Protein AF-A0A947NSN9-F1 (afdb_monomer)

Solvent-accessible surface area (backbone atoms only — not comparable to full-atom values): 5973 Å² total; per-residue (Å²): 132,63,69,67,60,53,54,52,49,51,54,51,54,73,72,41,58,58,60,81,74,55,75,76,38,70,49,69,33,30,36,56,53,74,46,84,41,77,44,73,62,83,97,42,78,40,78,26,39,34,36,39,30,33,44,94,91,39,78,23,38,36,79,45,72,55,64,72,50,51,65,54,54,72,78,59,57,68,70,39,39,31,39,40,34,32,40,55,66,83,96,54,57,44,71,48,79,44,80,52,90,129

Radius of gyration: 14.15 Å; Cα contacts (8 Å, |Δi|>4): 169; chains: 1; bounding box: 30×36×39 Å

Nearest PDB structures (foldseek):
  7pu7-assembly1_A  TM=4.212E-01  e=2.721E+00  Mycobacterium tuberculosis
  6tny-assembly1_A  TM=6.217E-01  e=7.528E+00  Homo sapiens
  7ban-assembly1_A  TM=3.630E-01  e=8.379E+00  Homo sapiens
  2bbj-assembly1_F  TM=2.557E-01  e=3.029E+00  Thermotoga maritima

pLDDT: mean 86.2, std 10.24, range [54.22, 96.56]

Secondary structure (DSSP, 8-state):
--HHHHHHHHHHHHH-SB----TT-EEEEEEEEEEEEEEEETTEEEEEEEEEEEETTEEEEEEE--HHHHHHHTTS-TT-EEEEEEE-SGGG-EEEEEEPP-

Structure (mmCIF, N/CA/C/O backbone):
data_AF-A0A947NSN9-F1
#
_entry.id   AF-A0A947NSN9-F1
#
loop_
_atom_site.grou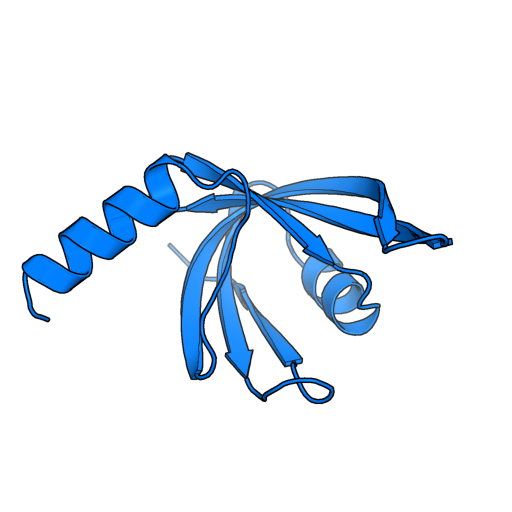p_PDB
_atom_site.id
_atom_site.type_symbol
_atom_site.label_atom_id
_atom_site.label_alt_id
_atom_site.label_comp_id
_atom_site.label_asym_id
_atom_site.label_entity_id
_atom_site.label_seq_id
_atom_site.pdbx_PDB_ins_code
_atom_site.Cartn_x
_atom_site.Cartn_y
_atom_site.Cartn_z
_atom_site.occupancy
_atom_site.B_iso_or_equiv
_atom_site.auth_seq_id
_atom_site.auth_comp_id
_atom_site.auth_asym_id
_atom_site.auth_atom_id
_atom_site.pdbx_PDB_model_num
ATOM 1 N N . MET A 1 1 ? -5.714 18.498 15.402 1.00 54.22 1 MET A N 1
ATOM 2 C CA . MET A 1 1 ? -5.583 18.563 13.929 1.00 54.22 1 MET A CA 1
ATOM 3 C C . MET A 1 1 ? -6.517 19.642 13.404 1.00 54.22 1 MET A C 1
ATOM 5 O O . MET A 1 1 ? -7.654 19.702 13.852 1.00 54.22 1 MET A O 1
ATOM 9 N N . GLU A 1 2 ? -6.042 20.531 12.532 1.00 70.56 2 GLU A N 1
ATOM 10 C CA . GLU A 1 2 ? -6.863 21.610 11.962 1.00 70.56 2 GLU A CA 1
ATOM 11 C C . GLU A 1 2 ? -7.933 21.040 11.020 1.00 70.56 2 GLU A C 1
ATOM 13 O O . GLU A 1 2 ? -7.596 20.335 10.068 1.00 70.56 2 GLU A O 1
ATOM 18 N N . LYS A 1 3 ? -9.212 21.380 11.251 1.00 73.75 3 LYS A N 1
ATOM 19 C CA . LYS A 1 3 ? -10.369 20.946 10.437 1.00 73.75 3 LYS A CA 1
ATOM 20 C C . LYS A 1 3 ? -10.140 21.101 8.928 1.00 73.75 3 LYS A C 1
ATOM 22 O O . LYS A 1 3 ? -10.544 20.244 8.152 1.00 73.75 3 LYS A O 1
ATOM 27 N N . SER A 1 4 ? -9.454 22.164 8.516 1.00 74.94 4 SER A N 1
ATOM 28 C CA . SER A 1 4 ? -9.162 22.449 7.109 1.00 74.94 4 SER A CA 1
ATOM 29 C C . SER A 1 4 ? -8.272 21.388 6.453 1.00 74.94 4 SER A C 1
ATOM 31 O O . SER A 1 4 ? -8.499 21.040 5.298 1.00 74.94 4 SER A O 1
ATOM 33 N N . LYS A 1 5 ? -7.295 20.823 7.179 1.00 72.31 5 LYS A N 1
ATOM 34 C CA . LYS A 1 5 ? -6.424 19.756 6.649 1.00 72.31 5 LYS A CA 1
ATOM 35 C C . LYS A 1 5 ? -7.201 18.467 6.403 1.00 72.31 5 LYS A C 1
ATOM 37 O O . LYS A 1 5 ? -6.955 17.785 5.416 1.00 72.31 5 LYS A O 1
ATOM 42 N N . GLN A 1 6 ? -8.160 18.170 7.275 1.00 70.94 6 GLN A N 1
ATOM 43 C CA . GLN A 1 6 ? -9.005 16.986 7.168 1.00 70.94 6 GLN A CA 1
ATOM 44 C C . GLN A 1 6 ? -9.913 17.075 5.934 1.00 70.94 6 GLN A C 1
ATOM 46 O O . GLN A 1 6 ? -9.887 16.180 5.101 1.00 70.94 6 GLN A O 1
ATOM 51 N N . VAL A 1 7 ? -10.573 18.222 5.727 1.00 74.94 7 VAL A N 1
ATOM 52 C CA . VAL A 1 7 ? -11.416 18.473 4.541 1.00 74.94 7 VAL A CA 1
ATOM 53 C C . VAL A 1 7 ? -10.623 18.380 3.232 1.00 74.94 7 VAL A C 1
ATOM 55 O O . VAL A 1 7 ? -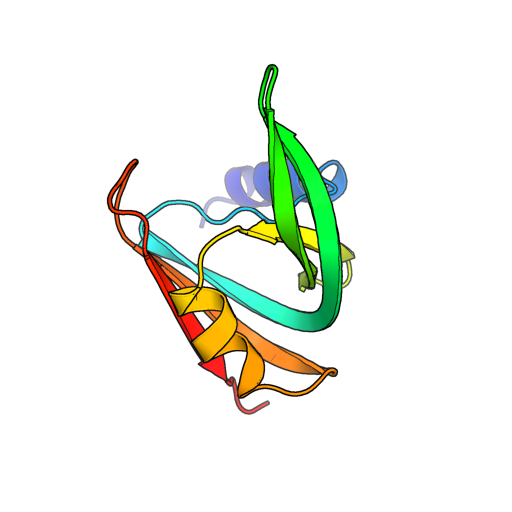11.108 17.813 2.254 1.00 74.94 7 VAL A O 1
ATOM 58 N N . LEU A 1 8 ? -9.400 18.920 3.193 1.00 76.06 8 LEU A N 1
ATOM 59 C CA . LEU A 1 8 ? -8.545 18.836 2.005 1.00 76.06 8 LEU A CA 1
ATOM 60 C C . LEU A 1 8 ? -8.095 17.395 1.725 1.00 76.06 8 LEU A C 1
ATOM 62 O O . LEU A 1 8 ? -8.138 16.966 0.572 1.00 76.06 8 LEU A O 1
ATOM 66 N N . ASN A 1 9 ? -7.717 16.639 2.760 1.00 69.75 9 ASN A N 1
ATOM 67 C CA . ASN A 1 9 ? -7.378 15.222 2.621 1.00 69.75 9 ASN A CA 1
ATOM 68 C C . ASN A 1 9 ? -8.577 14.403 2.137 1.00 69.75 9 ASN A C 1
ATOM 70 O O . ASN A 1 9 ? -8.440 13.636 1.186 1.00 69.75 9 ASN A O 1
ATOM 74 N N . ASP A 1 10 ? -9.757 14.617 2.715 1.00 69.69 10 ASP A N 1
ATOM 75 C CA . ASP A 1 10 ? -10.982 13.924 2.315 1.00 69.69 10 ASP A CA 1
ATOM 76 C C . ASP A 1 10 ? -11.346 14.246 0.857 1.00 69.69 10 ASP A C 1
ATOM 78 O O . ASP A 1 10 ? -11.706 13.352 0.091 1.00 69.69 10 ASP A O 1
ATOM 82 N N . PHE A 1 11 ? -11.167 15.497 0.416 1.00 72.38 11 PHE A N 1
ATOM 83 C CA . PHE A 1 11 ? -11.377 15.881 -0.981 1.00 72.38 11 PHE A CA 1
ATOM 84 C C . PHE A 1 11 ? -10.404 15.169 -1.934 1.00 72.38 11 PHE A C 1
ATOM 86 O O . PHE A 1 11 ? -10.834 14.641 -2.963 1.00 72.38 11 PHE A O 1
ATOM 93 N N . ILE A 1 12 ? -9.114 15.100 -1.590 1.00 68.31 12 ILE A N 1
ATOM 94 C CA . ILE A 1 12 ? -8.096 14.389 -2.381 1.00 68.31 12 ILE A CA 1
ATOM 95 C C . ILE A 1 12 ? -8.422 12.892 -2.456 1.00 68.31 12 ILE A C 1
ATOM 97 O O . ILE A 1 12 ? -8.443 12.322 -3.548 1.00 68.31 12 ILE A O 1
ATOM 101 N N . ILE A 1 13 ? -8.738 12.266 -1.320 1.00 66.44 13 ILE A N 1
ATOM 102 C CA . ILE A 1 13 ? -9.071 10.838 -1.235 1.00 66.44 13 ILE A CA 1
ATOM 103 C C . ILE A 1 13 ? -10.358 10.538 -2.008 1.00 66.44 13 ILE A C 1
ATOM 105 O O . ILE A 1 13 ? -10.410 9.559 -2.751 1.00 66.44 13 ILE A O 1
ATOM 109 N N . SER A 1 14 ? -11.380 11.397 -1.923 1.00 66.88 14 SER A N 1
ATOM 110 C CA . SER A 1 14 ? -12.657 11.209 -2.628 1.00 66.88 14 SER A CA 1
ATOM 111 C C . SER A 1 14 ? -12.500 11.171 -4.151 1.00 66.88 14 SER A C 1
ATOM 113 O O . SER A 1 14 ? -13.228 10.432 -4.816 1.00 66.88 14 SER A O 1
ATOM 115 N N . LYS A 1 15 ? -11.502 11.871 -4.705 1.00 65.62 15 LYS A N 1
ATOM 116 C CA . LYS A 1 15 ? -11.220 11.900 -6.148 1.00 65.62 15 LYS A CA 1
ATOM 117 C C . LYS A 1 15 ? -10.109 10.956 -6.591 1.00 65.62 15 LYS A C 1
ATOM 119 O O . LYS A 1 15 ? -10.037 10.634 -7.774 1.00 65.62 15 LYS A O 1
ATOM 124 N N . SER A 1 16 ? -9.254 10.508 -5.676 1.00 73.56 16 SER A N 1
ATOM 125 C CA . SER A 1 16 ? -8.188 9.567 -6.002 1.00 73.56 16 SER A CA 1
ATOM 126 C C . SER A 1 16 ? -8.745 8.152 -6.126 1.00 73.56 16 SER A C 1
ATOM 128 O O . SER A 1 16 ? -9.511 7.699 -5.277 1.00 73.56 16 SER A O 1
ATOM 130 N N . GLN A 1 17 ? -8.350 7.447 -7.181 1.00 80.81 17 GLN A N 1
ATOM 131 C CA . GLN A 1 17 ? -8.479 5.991 -7.262 1.00 80.81 17 GLN A CA 1
ATOM 132 C C . GLN A 1 17 ? -7.284 5.299 -6.589 1.00 80.81 17 GLN A C 1
ATOM 134 O O . GLN A 1 17 ? -7.335 4.107 -6.318 1.00 80.81 17 GLN A O 1
ATOM 139 N N . PHE A 1 18 ? -6.206 6.039 -6.312 1.00 86.38 18 PHE A N 1
ATOM 140 C CA . PHE A 1 18 ? -4.951 5.479 -5.833 1.00 86.38 18 PHE A CA 1
ATOM 141 C C . PHE A 1 18 ? -4.711 5.772 -4.357 1.00 86.38 18 PHE A C 1
ATOM 143 O O . PHE A 1 18 ? -4.855 6.910 -3.897 1.00 86.38 18 PHE A O 1
ATOM 150 N N . PHE A 1 19 ? -4.276 4.741 -3.645 1.00 87.75 19 PHE A N 1
ATOM 151 C CA . PHE A 1 19 ? -3.805 4.821 -2.276 1.00 87.75 19 PHE A CA 1
ATOM 152 C C . PHE A 1 19 ? -2.429 5.493 -2.220 1.00 87.75 19 PHE A C 1
ATOM 154 O O . PHE A 1 19 ? -1.497 5.123 -2.948 1.00 87.75 19 PHE A O 1
ATOM 161 N N . ASN A 1 20 ? -2.289 6.482 -1.340 1.00 85.62 20 ASN A N 1
ATOM 162 C CA . ASN A 1 20 ? -1.039 7.194 -1.127 1.00 85.62 20 ASN A CA 1
ATOM 163 C C . ASN A 1 20 ? -0.862 7.515 0.358 1.00 85.62 20 ASN A C 1
ATOM 165 O O . ASN A 1 20 ? -1.800 7.966 1.004 1.00 85.62 20 ASN A O 1
ATOM 169 N N . ILE A 1 21 ? 0.357 7.326 0.858 1.00 87.19 21 ILE A N 1
ATOM 170 C CA . ILE A 1 21 ? 0.760 7.653 2.229 1.00 87.19 21 ILE A CA 1
ATOM 171 C C . ILE A 1 21 ? 1.966 8.586 2.127 1.00 87.19 21 ILE A C 1
ATOM 173 O O . ILE A 1 21 ? 2.883 8.321 1.336 1.00 87.19 21 ILE A O 1
ATOM 177 N N . ALA A 1 22 ? 1.970 9.686 2.881 1.00 85.38 22 ALA A N 1
ATOM 178 C CA . ALA A 1 22 ? 3.121 10.585 2.951 1.00 85.38 22 ALA A CA 1
ATOM 179 C C . ALA A 1 22 ? 4.290 9.931 3.713 1.00 85.38 22 ALA A C 1
ATOM 181 O O . ALA A 1 22 ? 4.128 8.896 4.354 1.00 85.38 22 ALA A O 1
ATOM 182 N N . ASP A 1 23 ? 5.499 10.477 3.585 1.00 87.06 23 ASP A N 1
ATOM 183 C CA . ASP A 1 23 ? 6.632 9.943 4.348 1.00 87.06 23 ASP A CA 1
ATOM 184 C C . ASP A 1 23 ? 6.438 10.185 5.850 1.0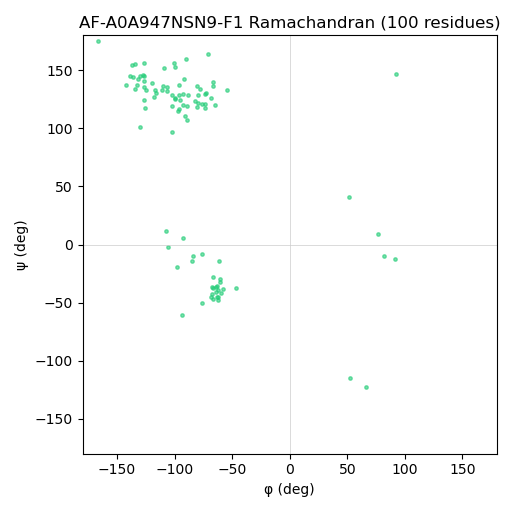0 87.06 23 ASP A C 1
ATOM 186 O O . ASP A 1 23 ? 6.014 11.267 6.250 1.00 87.06 23 ASP A O 1
ATOM 190 N N . GLY A 1 24 ? 6.734 9.173 6.667 1.00 87.12 24 GLY A N 1
ATOM 191 C CA . GLY A 1 24 ? 6.559 9.213 8.120 1.00 87.12 24 GLY A CA 1
ATOM 192 C C . GLY A 1 24 ? 5.138 8.929 8.611 1.00 87.12 24 GLY A C 1
ATOM 193 O O . GLY A 1 24 ? 4.963 8.716 9.809 1.00 87.12 24 GLY A O 1
ATOM 194 N N . GLU A 1 25 ? 4.155 8.867 7.712 1.00 90.19 25 GLU A N 1
ATOM 195 C CA . GLU A 1 25 ? 2.756 8.601 8.052 1.00 90.19 25 GLU A CA 1
ATOM 196 C C . GLU A 1 25 ? 2.429 7.099 8.025 1.00 90.19 25 GLU A C 1
ATOM 198 O O . GLU A 1 25 ? 3.108 6.272 7.393 1.00 90.19 25 GLU A O 1
ATOM 203 N N . GLU A 1 26 ? 1.344 6.764 8.712 1.00 92.94 26 GLU A N 1
ATOM 204 C CA . GLU A 1 26 ? 0.722 5.447 8.726 1.00 92.94 26 GLU A CA 1
ATOM 205 C C . GLU A 1 26 ? -0.775 5.573 8.462 1.00 92.94 26 GLU A C 1
ATOM 207 O O . GLU A 1 26 ? -1.402 6.552 8.859 1.00 92.94 26 GLU A O 1
ATOM 212 N N . GLU A 1 27 ? -1.337 4.600 7.756 1.00 92.94 27 GLU A N 1
ATOM 213 C CA . GLU A 1 27 ? -2.767 4.568 7.461 1.00 92.94 27 GLU A CA 1
ATOM 214 C C . GLU A 1 27 ? -3.300 3.160 7.719 1.00 92.94 27 GLU A C 1
ATOM 216 O O . GLU A 1 27 ? -2.697 2.161 7.305 1.00 92.94 27 GLU A O 1
ATOM 221 N N . GLU A 1 28 ? -4.435 3.102 8.409 1.00 93.81 28 GLU A N 1
ATOM 222 C CA . GLU A 1 28 ? -5.205 1.880 8.596 1.00 93.81 28 GLU A CA 1
ATOM 223 C C . GLU A 1 28 ? -6.038 1.602 7.350 1.00 93.81 28 GLU A C 1
ATOM 225 O O . GLU A 1 28 ? -6.775 2.456 6.848 1.00 93.81 28 GLU A O 1
ATOM 230 N N . VAL A 1 29 ? -5.923 0.381 6.847 1.00 94.88 29 VAL A N 1
ATOM 231 C CA . VAL A 1 29 ? -6.608 -0.067 5.642 1.00 94.88 29 VAL A CA 1
ATOM 232 C C . VAL A 1 29 ? -7.161 -1.463 5.858 1.00 94.88 29 VAL A C 1
ATOM 234 O O . VAL A 1 29 ? -6.604 -2.250 6.617 1.00 94.88 29 VAL A O 1
ATOM 237 N N . LYS A 1 30 ? -8.213 -1.821 5.135 1.00 96.06 30 LYS A N 1
ATOM 238 C CA . LYS A 1 30 ? -8.639 -3.213 5.012 1.00 96.06 30 LYS A CA 1
ATOM 239 C C . LYS A 1 30 ? -8.131 -3.776 3.695 1.00 96.06 30 LYS A C 1
ATOM 241 O O . LYS A 1 30 ? -8.363 -3.191 2.637 1.00 96.06 30 LYS A O 1
ATOM 246 N N . PHE A 1 31 ? -7.426 -4.897 3.746 1.00 96.50 31 PHE A N 1
ATOM 247 C CA . PHE A 1 31 ? -6.957 -5.575 2.546 1.00 96.50 31 PHE A CA 1
ATOM 248 C C . PHE A 1 31 ? -8.117 -6.310 1.882 1.00 96.50 31 PHE A C 1
ATOM 250 O O . PHE A 1 31 ? -8.741 -7.154 2.513 1.00 96.50 31 PHE A O 1
ATOM 257 N N . LEU A 1 32 ? -8.433 -5.985 0.628 1.00 96.50 32 LEU A N 1
ATOM 258 C CA . LEU A 1 32 ? -9.531 -6.629 -0.094 1.00 96.50 32 LEU A CA 1
ATOM 259 C C . LEU A 1 32 ? -9.024 -7.806 -0.916 1.00 96.50 32 LEU A C 1
ATOM 261 O O . LEU A 1 32 ? -9.451 -8.921 -0.676 1.00 96.50 32 LEU A O 1
ATOM 265 N N . TYR A 1 33 ? -8.119 -7.556 -1.860 1.00 96.56 33 TYR A N 1
ATOM 266 C CA . TYR A 1 33 ? -7.479 -8.576 -2.694 1.00 96.56 33 TYR A CA 1
ATOM 267 C C . TYR A 1 33 ? -6.268 -7.977 -3.425 1.00 96.56 33 TYR A C 1
ATOM 269 O O . TYR A 1 33 ? -6.000 -6.773 -3.345 1.00 96.56 33 TYR A O 1
ATOM 277 N N . ALA A 1 34 ? -5.516 -8.805 -4.153 1.00 95.81 34 ALA A N 1
ATOM 278 C CA . ALA A 1 34 ? -4.421 -8.347 -5.004 1.00 95.81 34 ALA A CA 1
ATOM 279 C C . ALA A 1 34 ? -4.422 -9.046 -6.367 1.00 95.81 34 ALA A C 1
ATOM 281 O O . ALA A 1 34 ? -4.693 -10.240 -6.465 1.00 95.81 34 ALA A O 1
ATOM 282 N N . GLU A 1 35 ? -4.048 -8.315 -7.414 1.00 95.00 35 GLU A N 1
ATOM 283 C CA . GLU A 1 35 ? -3.939 -8.839 -8.776 1.00 95.00 35 GLU A CA 1
ATOM 284 C C . GLU A 1 35 ? -2.633 -8.402 -9.455 1.00 95.00 35 GLU A C 1
ATOM 286 O O . GLU A 1 35 ? -2.020 -7.388 -9.106 1.00 95.00 35 GLU A O 1
ATOM 291 N N . SER A 1 36 ? -2.177 -9.184 -10.436 1.00 92.94 36 SER A N 1
ATOM 292 C CA . SER A 1 36 ? -1.042 -8.795 -11.275 1.00 92.94 36 SER A CA 1
ATOM 293 C C . SER A 1 36 ? -1.529 -7.872 -12.383 1.00 92.94 36 SER A C 1
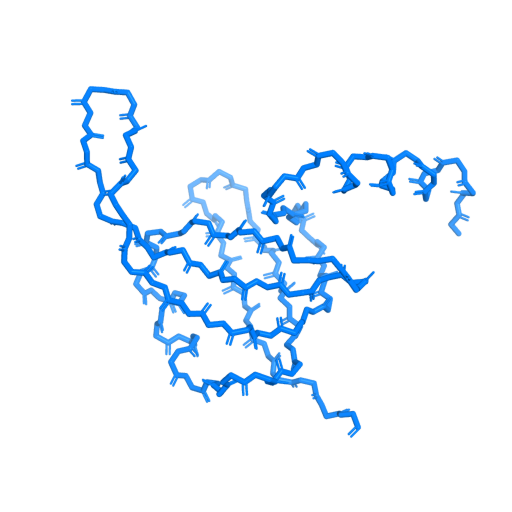ATOM 295 O O . SER A 1 36 ? -2.361 -8.268 -13.194 1.00 92.94 36 SER A O 1
ATOM 297 N N . VAL A 1 37 ? -0.947 -6.679 -12.479 1.00 91.56 37 VAL A N 1
ATOM 298 C CA . VAL A 1 37 ? -1.248 -5.715 -13.541 1.00 91.56 37 VAL A CA 1
ATOM 299 C C . VAL A 1 37 ? 0.028 -5.274 -14.238 1.00 91.56 37 VAL A C 1
ATOM 301 O O . VAL A 1 37 ? 1.087 -5.115 -13.624 1.00 91.56 37 VAL A O 1
ATOM 304 N N . THR A 1 38 ? -0.069 -5.034 -15.537 1.00 87.12 38 THR A N 1
ATOM 305 C CA . THR A 1 38 ? 1.014 -4.421 -16.300 1.00 87.12 38 THR A CA 1
ATOM 306 C C . THR A 1 38 ? 0.811 -2.910 -16.294 1.00 87.12 38 THR A C 1
ATOM 308 O O . THR A 1 38 ? -0.126 -2.406 -16.909 1.00 87.12 38 THR A O 1
ATOM 311 N N . THR A 1 39 ? 1.676 -2.172 -15.596 1.00 75.56 39 THR A N 1
ATOM 312 C CA . THR A 1 39 ? 1.670 -0.704 -15.631 1.00 75.56 39 THR A CA 1
ATOM 313 C C . THR A 1 39 ? 2.688 -0.188 -16.639 1.00 75.56 39 THR A C 1
ATOM 315 O O . THR A 1 39 ? 3.822 -0.663 -16.719 1.00 75.56 39 THR A O 1
ATOM 318 N N . ASN A 1 40 ? 2.288 0.817 -17.416 1.00 74.75 40 ASN A N 1
ATOM 319 C CA . ASN A 1 40 ? 3.178 1.501 -18.346 1.00 74.75 40 ASN A CA 1
ATOM 320 C C . A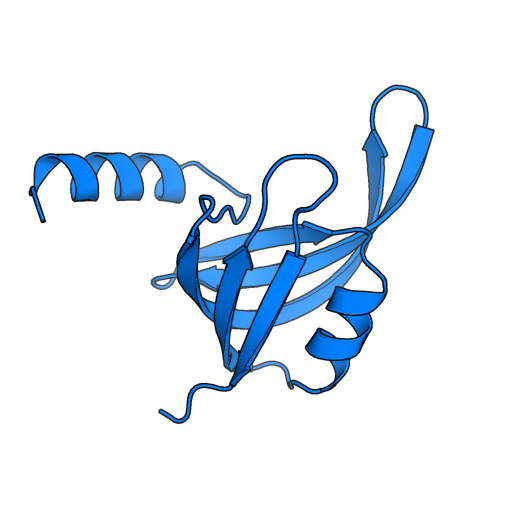SN A 1 40 ? 3.854 2.668 -17.620 1.00 74.75 40 ASN A C 1
ATOM 322 O O . ASN A 1 40 ? 3.219 3.682 -17.337 1.00 74.75 40 ASN A O 1
ATOM 326 N N . PHE A 1 41 ? 5.145 2.527 -17.322 1.00 66.06 41 PHE A N 1
ATOM 327 C CA . PHE A 1 41 ? 5.979 3.619 -16.824 1.00 66.06 41 PHE A CA 1
ATOM 328 C C . PHE A 1 41 ? 6.840 4.142 -17.978 1.00 66.06 41 PHE A C 1
ATOM 330 O O . PHE A 1 41 ? 7.886 3.581 -18.316 1.00 66.06 41 PHE A O 1
ATOM 337 N N . GLY A 1 42 ? 6.374 5.218 -18.617 1.00 71.38 42 GLY A N 1
ATOM 338 C CA . GLY A 1 42 ? 7.000 5.764 -19.822 1.00 71.38 42 GLY A CA 1
ATOM 339 C C . GLY A 1 42 ? 6.888 4.791 -20.998 1.00 71.38 42 GLY A C 1
ATOM 340 O O . GLY A 1 42 ? 5.790 4.387 -21.364 1.00 71.38 42 GLY A O 1
ATOM 341 N N . SER A 1 43 ? 8.024 4.401 -21.581 1.00 72.56 43 SER A N 1
ATOM 342 C CA . SER A 1 43 ? 8.112 3.456 -22.706 1.00 72.56 43 SER A CA 1
ATOM 343 C C . SER A 1 43 ? 8.305 1.992 -22.287 1.00 72.56 43 SER A C 1
ATOM 345 O O . SER A 1 43 ? 8.517 1.136 -23.144 1.00 72.56 43 SER A O 1
ATOM 347 N N . LYS A 1 44 ? 8.262 1.682 -20.982 1.00 71.88 44 LYS A N 1
ATOM 348 C CA . LYS A 1 44 ? 8.438 0.319 -20.463 1.00 71.88 44 LYS A CA 1
ATOM 349 C C . LYS A 1 44 ? 7.189 -0.158 -19.730 1.00 71.88 44 LYS A C 1
ATOM 351 O O . LYS A 1 44 ? 6.727 0.478 -18.784 1.00 71.88 44 LYS A O 1
ATOM 356 N N . SER A 1 45 ? 6.695 -1.319 -20.143 1.00 79.38 45 SER A N 1
ATOM 357 C CA . SER A 1 45 ? 5.679 -2.077 -19.422 1.00 79.38 45 SER A CA 1
ATOM 358 C C . SER A 1 45 ? 6.345 -2.849 -18.285 1.00 79.38 45 SER A C 1
ATOM 360 O O . SER A 1 45 ? 7.276 -3.624 -18.511 1.00 79.38 45 SER A O 1
ATOM 362 N N . ILE A 1 46 ? 5.902 -2.607 -17.055 1.00 84.38 46 ILE A N 1
ATOM 363 C CA . ILE A 1 46 ? 6.430 -3.251 -15.853 1.00 84.38 46 ILE A CA 1
ATOM 364 C C . ILE A 1 46 ? 5.309 -4.073 -15.226 1.00 84.38 46 ILE A C 1
ATOM 366 O O . ILE A 1 46 ? 4.192 -3.590 -15.050 1.00 84.38 46 ILE A O 1
ATOM 370 N N . ASN A 1 47 ? 5.615 -5.319 -14.866 1.00 86.12 47 ASN A N 1
ATOM 371 C CA . ASN A 1 47 ? 4.703 -6.127 -14.068 1.00 86.12 47 ASN A CA 1
ATOM 372 C C . ASN A 1 47 ? 4.715 -5.618 -12.626 1.00 86.12 47 ASN A C 1
ATOM 374 O O . ASN A 1 47 ? 5.755 -5.586 -11.963 1.00 86.12 47 ASN A O 1
ATOM 378 N N . SER A 1 48 ? 3.545 -5.211 -12.159 1.00 90.88 48 SER A N 1
ATOM 379 C CA . SER A 1 48 ? 3.292 -4.698 -10.819 1.00 90.88 48 SER A CA 1
ATOM 380 C C . SER A 1 48 ? 2.161 -5.483 -10.174 1.00 90.88 48 SER A C 1
ATOM 382 O O . SER A 1 48 ? 1.324 -6.058 -10.864 1.00 90.88 48 SER A O 1
ATOM 384 N N . ILE A 1 49 ? 2.126 -5.490 -8.849 1.00 93.19 49 ILE A N 1
ATOM 385 C CA . ILE A 1 49 ? 0.980 -5.995 -8.103 1.00 93.19 49 ILE A CA 1
ATOM 386 C C . ILE A 1 49 ? 0.116 -4.790 -7.755 1.00 93.19 49 ILE A C 1
ATOM 388 O O . ILE A 1 49 ? 0.628 -3.805 -7.213 1.00 93.19 49 ILE A O 1
ATOM 392 N N . ARG A 1 50 ? -1.171 -4.870 -8.075 1.00 95.00 50 ARG A N 1
ATOM 393 C CA . ARG A 1 50 ? -2.187 -3.929 -7.621 1.00 95.00 50 ARG A CA 1
ATOM 394 C C . ARG A 1 50 ? -2.866 -4.516 -6.398 1.00 95.00 50 ARG A C 1
ATOM 396 O O . ARG A 1 50 ? -3.497 -5.563 -6.488 1.00 95.00 50 ARG A O 1
ATOM 403 N N . TYR A 1 51 ? -2.725 -3.842 -5.264 1.00 95.69 51 TYR A N 1
ATOM 404 C CA . TYR A 1 51 ? -3.471 -4.169 -4.053 1.00 95.69 51 TYR A CA 1
ATOM 405 C C . TYR A 1 51 ? -4.745 -3.331 -4.019 1.00 95.69 51 TYR A C 1
ATOM 407 O O . TYR A 1 51 ? -4.682 -2.112 -4.180 1.00 95.69 51 TYR A O 1
ATOM 415 N N . HIS A 1 52 ? -5.883 -3.974 -3.807 1.00 96.50 52 HIS A N 1
ATOM 416 C CA . HIS A 1 52 ? -7.152 -3.312 -3.552 1.00 96.50 52 HIS A CA 1
ATOM 417 C C . HIS A 1 52 ? -7.323 -3.182 -2.042 1.00 96.50 52 HIS A C 1
ATOM 419 O O . HIS A 1 52 ? -7.279 -4.175 -1.311 1.00 96.50 52 HIS A O 1
ATOM 425 N N . LEU A 1 53 ? -7.437 -1.943 -1.575 1.00 95.94 53 LEU A N 1
ATOM 426 C CA . LEU A 1 53 ? -7.472 -1.584 -0.163 1.00 95.94 53 LEU A CA 1
ATOM 427 C C . LEU A 1 53 ? -8.710 -0.734 0.103 1.00 95.94 53 LEU A C 1
ATOM 429 O O . LEU A 1 53 ? -8.981 0.200 -0.643 1.00 95.94 53 LEU A O 1
ATOM 433 N N . GLU A 1 54 ? -9.434 -1.004 1.180 1.00 93.94 54 GLU A N 1
ATOM 434 C CA . GLU A 1 54 ? -10.497 -0.119 1.649 1.00 93.94 54 GLU A CA 1
ATOM 435 C C . GLU A 1 54 ? -9.947 0.818 2.726 1.00 93.94 54 GLU A C 1
ATOM 437 O O . GLU A 1 54 ? -9.392 0.381 3.734 1.00 93.94 54 GLU A O 1
ATOM 442 N N . VAL A 1 55 ? -10.110 2.121 2.506 1.00 91.12 55 VAL A N 1
ATOM 443 C CA . VAL A 1 55 ? -9.694 3.186 3.420 1.00 91.12 55 VAL A CA 1
ATOM 444 C C . VAL A 1 55 ? -10.908 4.054 3.700 1.00 91.12 55 VAL A C 1
ATOM 446 O O . VAL A 1 55 ? -11.472 4.651 2.782 1.00 91.12 55 VAL A O 1
ATOM 449 N N . LYS A 1 56 ? -11.339 4.110 4.965 1.00 86.69 56 LYS A N 1
ATOM 450 C CA . LYS A 1 56 ? -12.515 4.892 5.400 1.00 86.69 56 LYS A CA 1
ATOM 451 C C . LYS A 1 56 ? -13.774 4.592 4.563 1.00 86.69 56 LYS A C 1
ATOM 453 O O . LYS A 1 56 ? -14.510 5.500 4.187 1.00 86.69 56 LYS A O 1
ATOM 458 N N . GLY A 1 57 ? -13.998 3.313 4.245 1.00 85.31 57 GLY A N 1
ATOM 459 C CA . GLY A 1 57 ? -15.153 2.846 3.467 1.00 85.31 57 GLY A CA 1
ATOM 460 C C . GLY A 1 57 ? -15.065 3.096 1.959 1.00 85.31 57 GLY A C 1
ATOM 461 O O . GLY A 1 57 ? -16.054 2.907 1.254 1.00 85.31 57 GLY A O 1
ATOM 462 N N . LYS A 1 58 ? -13.906 3.527 1.446 1.00 88.38 58 LYS A N 1
ATOM 463 C CA . LYS A 1 58 ? -13.663 3.691 0.013 1.00 88.38 58 LYS A CA 1
ATOM 464 C C . LYS A 1 58 ? -12.566 2.749 -0.464 1.00 88.38 58 LYS A C 1
ATOM 466 O O . LYS A 1 58 ? -11.472 2.733 0.091 1.00 88.38 58 LYS A O 1
ATOM 471 N N . GLU A 1 59 ? -12.840 2.033 -1.545 1.00 93.44 59 GLU A N 1
ATOM 472 C CA . GLU A 1 59 ? -11.843 1.218 -2.230 1.00 93.44 59 GLU A CA 1
ATOM 473 C C . GLU A 1 59 ? -10.848 2.088 -3.015 1.00 93.44 59 GLU A C 1
ATOM 475 O O . GLU A 1 59 ? -11.225 2.973 -3.791 1.00 93.44 59 GLU A O 1
ATOM 480 N N . LEU A 1 60 ? -9.562 1.824 -2.801 1.00 93.94 60 LEU A N 1
ATOM 481 C CA . LEU A 1 60 ? -8.423 2.463 -3.441 1.00 93.94 60 LEU A CA 1
ATOM 482 C C . LEU A 1 60 ? -7.446 1.393 -3.941 1.00 93.94 60 LEU A C 1
ATOM 484 O O 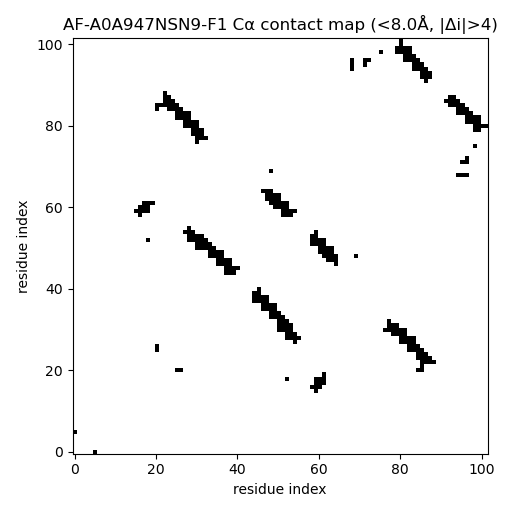. LEU A 1 60 ? -7.190 0.388 -3.280 1.00 93.94 60 LEU A O 1
ATOM 488 N N . CYS A 1 61 ? -6.842 1.641 -5.098 1.00 93.19 61 CYS A N 1
ATOM 489 C CA . CYS A 1 61 ? -5.826 0.77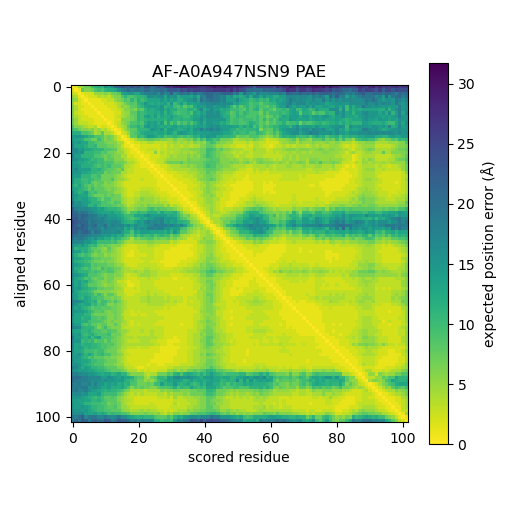9 -5.686 1.00 93.19 61 CYS A CA 1
ATOM 490 C C . CYS A 1 61 ? -4.422 1.217 -5.262 1.00 93.19 61 CYS A C 1
ATOM 492 O O . CYS A 1 61 ? -4.100 2.406 -5.220 1.00 93.19 61 CYS A O 1
ATOM 494 N N . TRP A 1 62 ? -3.538 0.257 -5.026 1.00 93.88 62 TRP A N 1
ATOM 495 C CA . TRP A 1 62 ? -2.152 0.509 -4.668 1.00 93.88 62 TRP A CA 1
ATOM 496 C C . TRP A 1 62 ? -1.197 -0.307 -5.530 1.00 93.88 62 TRP A C 1
ATOM 498 O O . TRP A 1 62 ? -0.980 -1.491 -5.294 1.00 93.88 62 TRP A O 1
ATOM 508 N N . ASP A 1 63 ? -0.594 0.334 -6.528 1.00 91.62 63 ASP A N 1
ATOM 509 C CA . ASP A 1 63 ? 0.282 -0.356 -7.478 1.00 91.62 63 ASP A CA 1
ATOM 510 C C . ASP A 1 63 ? 1.726 -0.350 -6.967 1.00 91.62 63 ASP A C 1
ATOM 512 O O . ASP A 1 63 ? 2.328 0.713 -6.765 1.00 91.62 63 ASP A O 1
ATOM 516 N N . ARG A 1 64 ? 2.315 -1.528 -6.735 1.00 91.19 64 ARG A N 1
ATOM 517 C CA . ARG A 1 64 ? 3.698 -1.660 -6.252 1.00 91.19 64 ARG A CA 1
ATOM 518 C C . ARG A 1 64 ? 4.444 -2.793 -6.950 1.00 91.19 64 ARG A C 1
ATOM 520 O O . ARG A 1 64 ? 3.908 -3.855 -7.242 1.00 91.19 64 ARG A O 1
ATOM 527 N N . THR A 1 65 ? 5.736 -2.569 -7.170 1.00 90.12 65 THR A N 1
ATOM 528 C CA . THR A 1 65 ? 6.666 -3.525 -7.801 1.00 90.12 65 THR A CA 1
ATOM 529 C C . THR A 1 65 ? 7.622 -4.179 -6.795 1.00 90.12 65 THR A C 1
ATOM 531 O O . THR A 1 65 ? 8.448 -5.016 -7.157 1.00 90.12 65 THR A O 1
ATOM 534 N N . SER A 1 66 ? 7.540 -3.797 -5.516 1.00 90.12 66 SER A N 1
ATOM 535 C CA . SER A 1 66 ? 8.459 -4.262 -4.476 1.00 90.12 66 SER A CA 1
ATOM 536 C C . SER A 1 66 ? 8.185 -5.714 -4.081 1.00 90.12 66 SER A C 1
ATOM 538 O O . SER A 1 66 ? 7.142 -6.030 -3.507 1.00 90.12 66 SER A O 1
ATOM 540 N N . ARG A 1 67 ? 9.174 -6.588 -4.304 1.00 91.38 67 ARG A N 1
ATOM 541 C CA . ARG A 1 67 ? 9.138 -7.988 -3.846 1.00 91.38 67 ARG A CA 1
ATOM 542 C C . ARG A 1 67 ? 9.105 -8.106 -2.323 1.00 91.38 67 ARG A C 1
ATOM 544 O O . ARG A 1 67 ? 8.442 -8.992 -1.802 1.00 91.38 67 ARG A O 1
ATOM 551 N N . ALA A 1 68 ? 9.800 -7.213 -1.616 1.00 91.25 68 ALA A N 1
ATOM 552 C CA . ALA A 1 68 ? 9.827 -7.212 -0.154 1.00 91.25 68 ALA A CA 1
ATOM 553 C C . ALA A 1 68 ? 8.452 -6.874 0.437 1.00 91.25 68 ALA A C 1
ATOM 555 O O . ALA A 1 68 ? 8.048 -7.467 1.431 1.00 91.25 68 ALA A O 1
ATOM 556 N N . LEU A 1 69 ? 7.713 -5.958 -0.197 1.00 92.75 69 LEU A N 1
ATOM 557 C CA . LEU A 1 69 ? 6.332 -5.672 0.185 1.00 92.75 69 LEU A CA 1
ATOM 558 C C . LEU A 1 69 ? 5.419 -6.861 -0.130 1.00 92.75 69 LEU A C 1
ATOM 560 O O . LEU A 1 69 ? 4.654 -7.270 0.731 1.00 92.75 69 LEU A O 1
ATOM 564 N N . ALA A 1 70 ? 5.542 -7.466 -1.314 1.00 93.56 70 ALA A N 1
ATOM 565 C CA . ALA A 1 70 ? 4.758 -8.653 -1.667 1.00 93.56 70 ALA A CA 1
ATOM 566 C C . ALA A 1 70 ? 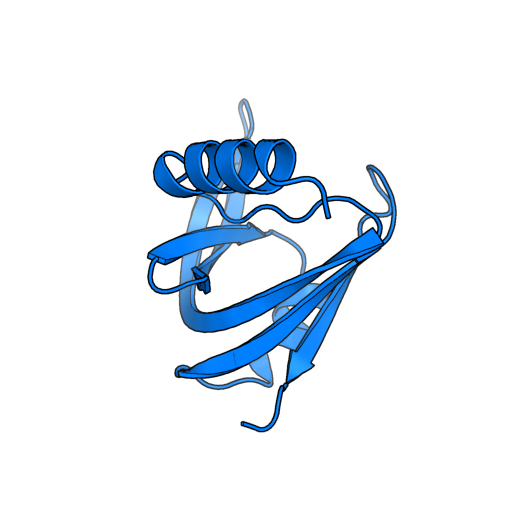4.9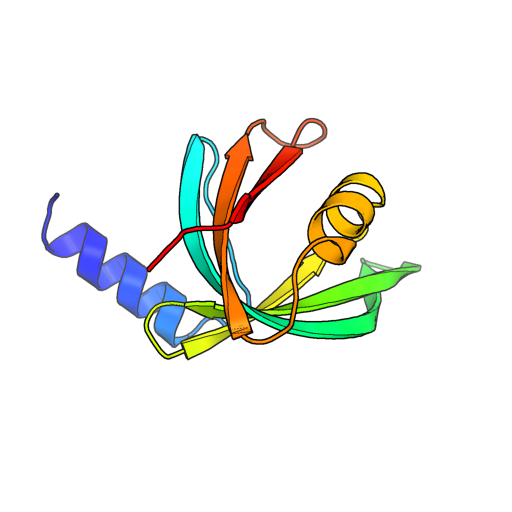81 -9.819 -0.684 1.00 93.56 70 ALA A C 1
ATOM 568 O O . ALA A 1 70 ? 4.040 -10.511 -0.303 1.00 93.56 70 ALA A O 1
ATOM 569 N N . ALA A 1 71 ? 6.221 -10.006 -0.224 1.00 94.56 71 ALA A N 1
ATOM 570 C CA . ALA A 1 71 ? 6.564 -11.010 0.778 1.00 94.56 71 ALA A CA 1
ATOM 571 C C . ALA A 1 71 ? 5.962 -10.730 2.166 1.00 94.56 71 ALA A C 1
ATOM 573 O O . ALA A 1 71 ? 5.730 -11.683 2.903 1.00 94.56 71 ALA A O 1
ATOM 574 N N . GLN A 1 72 ? 5.708 -9.463 2.513 1.00 94.81 72 GLN A N 1
ATOM 575 C CA . GLN A 1 72 ? 4.947 -9.095 3.713 1.00 94.81 72 GLN A CA 1
ATOM 576 C C . GLN A 1 72 ? 3.450 -9.328 3.486 1.00 94.81 72 GLN A C 1
ATOM 578 O O . GLN A 1 72 ? 2.816 -10.026 4.265 1.00 94.81 72 GLN A O 1
ATOM 583 N N . MET A 1 73 ? 2.905 -8.818 2.376 1.00 95.38 73 MET A N 1
ATOM 584 C CA . MET A 1 73 ? 1.472 -8.881 2.073 1.00 95.38 73 MET A CA 1
ATOM 585 C C . MET A 1 73 ? 0.933 -10.310 1.970 1.00 95.38 73 MET A C 1
ATOM 587 O O . MET A 1 73 ? -0.196 -10.557 2.373 1.00 95.38 73 MET A O 1
ATOM 591 N N . ARG A 1 74 ? 1.741 -11.274 1.501 1.00 95.19 74 ARG A N 1
ATOM 592 C CA . ARG A 1 74 ? 1.337 -12.693 1.418 1.00 95.19 74 ARG A CA 1
ATOM 593 C C . ARG A 1 74 ? 0.996 -13.334 2.773 1.00 95.19 74 ARG A C 1
ATOM 595 O O . ARG A 1 74 ? 0.528 -14.466 2.790 1.00 95.19 74 ARG A O 1
ATOM 602 N N . LEU A 1 75 ? 1.357 -12.689 3.884 1.00 95.25 75 LEU A N 1
ATOM 603 C CA . LEU A 1 75 ? 1.106 -13.185 5.239 1.00 95.25 75 LEU A CA 1
ATOM 604 C C . LEU A 1 75 ? -0.301 -12.827 5.739 1.00 95.25 75 LEU A C 1
ATOM 606 O O . LEU A 1 75 ? -0.710 -13.333 6.781 1.00 95.25 75 LEU A O 1
ATOM 610 N N . PHE A 1 76 ? -1.023 -11.969 5.017 1.00 95.19 76 PHE A N 1
ATOM 611 C CA . PHE A 1 76 ? -2.348 -11.486 5.390 1.00 95.19 76 PHE A CA 1
ATOM 612 C C . PHE A 1 76 ? -3.422 -12.072 4.475 1.00 95.19 76 PHE A C 1
ATOM 614 O O . PHE A 1 76 ? -3.157 -12.409 3.319 1.00 95.19 76 PHE A O 1
ATOM 621 N N . SER A 1 77 ? -4.634 -12.196 5.008 1.00 95.81 77 SER A N 1
ATOM 622 C CA . SER A 1 77 ? -5.801 -12.683 4.270 1.00 95.81 77 SER A CA 1
ATOM 623 C C . SER A 1 77 ? -6.687 -11.531 3.813 1.00 95.81 77 SER A C 1
ATOM 625 O O . SER A 1 77 ? -6.696 -10.456 4.410 1.00 95.81 77 SER A O 1
ATOM 627 N N . GLU A 1 78 ? -7.459 -11.769 2.758 1.00 96.00 78 GLU A N 1
ATOM 628 C CA . GLU A 1 78 ? -8.530 -10.867 2.340 1.00 96.00 78 GLU A CA 1
ATOM 629 C C . GLU A 1 78 ? -9.492 -10.609 3.511 1.00 96.00 78 GLU A C 1
ATOM 631 O O . GLU A 1 78 ? -9.894 -11.527 4.226 1.00 96.00 78 GLU A O 1
ATOM 636 N N . GLY A 1 79 ? -9.837 -9.344 3.729 1.00 94.88 79 GLY A N 1
ATOM 637 C CA . GLY A 1 79 ? -10.627 -8.869 4.858 1.00 94.88 79 GLY A CA 1
ATOM 638 C C . GLY A 1 79 ? -9.819 -8.437 6.085 1.00 94.88 79 GLY A C 1
ATOM 639 O O . GLY A 1 79 ? -10.402 -7.786 6.952 1.00 94.88 79 GLY A O 1
ATOM 640 N N . ASP A 1 80 ? -8.517 -8.739 6.156 1.00 95.69 80 ASP A N 1
ATOM 641 C CA . ASP A 1 80 ? -7.672 -8.319 7.277 1.00 95.69 80 ASP A CA 1
ATOM 642 C C . ASP A 1 80 ? -7.504 -6.795 7.320 1.00 95.69 80 ASP A C 1
ATOM 644 O O . ASP A 1 80 ? -7.295 -6.139 6.295 1.00 95.69 80 ASP A O 1
ATOM 648 N N . TYR A 1 81 ? -7.540 -6.241 8.530 1.00 95.94 81 TYR A N 1
ATOM 649 C CA . TYR A 1 81 ? -7.203 -4.846 8.785 1.00 95.94 81 TYR A CA 1
ATOM 650 C C . TYR A 1 81 ? -5.706 -4.718 9.039 1.00 95.94 81 TYR A C 1
ATOM 652 O O . TYR A 1 81 ? -5.126 -5.451 9.843 1.00 95.94 81 TYR A O 1
ATOM 660 N N . LEU A 1 82 ? -5.074 -3.805 8.312 1.00 95.81 82 LEU A N 1
ATOM 661 C CA . LEU A 1 82 ? -3.636 -3.622 8.254 1.00 95.81 82 LEU A CA 1
ATOM 662 C C . LEU A 1 82 ? -3.281 -2.169 8.556 1.00 95.81 82 LEU A C 1
ATOM 664 O O . LEU A 1 82 ? -3.923 -1.247 8.057 1.00 95.81 82 LEU A O 1
ATOM 668 N N . LEU A 1 83 ? -2.199 -1.971 9.295 1.00 95.56 83 LEU A N 1
ATOM 669 C CA . LEU A 1 83 ? -1.536 -0.689 9.448 1.00 95.56 83 LEU A CA 1
ATOM 670 C C . LEU A 1 83 ? -0.362 -0.644 8.471 1.00 95.56 83 LEU A C 1
ATOM 672 O O . LEU A 1 83 ? 0.589 -1.425 8.581 1.00 95.56 83 LEU A O 1
ATOM 676 N N . ILE A 1 84 ? -0.427 0.259 7.493 1.00 94.69 84 ILE A N 1
ATOM 677 C CA . ILE A 1 84 ? 0.657 0.459 6.529 1.00 94.69 84 ILE A CA 1
ATOM 678 C C . ILE A 1 84 ? 1.426 1.711 6.919 1.00 94.69 84 ILE A C 1
ATOM 680 O O . ILE A 1 84 ? 0.889 2.813 6.868 1.00 94.69 84 ILE A O 1
ATOM 684 N N . LYS A 1 85 ? 2.715 1.555 7.221 1.00 94.25 85 LYS A N 1
ATOM 685 C CA . LYS A 1 85 ? 3.630 2.663 7.505 1.00 94.25 85 LYS A CA 1
ATOM 686 C C . LYS A 1 85 ? 4.588 2.885 6.345 1.00 94.25 85 LYS A C 1
ATOM 688 O O . LYS A 1 85 ? 5.234 1.942 5.874 1.00 94.25 85 LYS A O 1
ATOM 693 N N . ARG A 1 86 ? 4.735 4.139 5.912 1.00 92.56 86 ARG A N 1
ATOM 694 C CA . ARG A 1 86 ? 5.738 4.536 4.917 1.00 92.56 86 ARG A CA 1
ATOM 695 C C . ARG A 1 86 ? 6.923 5.209 5.597 1.00 92.56 86 ARG A C 1
ATOM 697 O O . ARG A 1 86 ? 6.765 6.176 6.332 1.00 92.56 86 ARG A O 1
ATOM 704 N N . THR A 1 87 ? 8.124 4.732 5.290 1.00 90.31 87 THR A N 1
ATOM 705 C CA . THR A 1 87 ? 9.370 5.356 5.752 1.00 90.31 87 THR A CA 1
ATOM 706 C C . THR A 1 87 ? 10.363 5.521 4.611 1.00 90.31 87 THR A C 1
ATOM 708 O O . THR A 1 87 ? 10.579 4.586 3.841 1.00 90.31 87 THR A O 1
ATOM 711 N N . GLY A 1 88 ? 11.022 6.672 4.547 1.00 83.75 88 GLY A N 1
ATOM 712 C CA . GLY A 1 88 ? 12.109 6.962 3.626 1.00 83.75 88 GLY A CA 1
ATOM 713 C C . GLY A 1 88 ? 11.652 7.602 2.317 1.00 83.75 88 GLY A C 1
ATOM 714 O O . GLY A 1 88 ? 10.608 7.287 1.735 1.00 83.75 88 GLY A O 1
ATOM 715 N N . GLU A 1 89 ? 12.510 8.470 1.790 1.00 74.94 89 GLU A N 1
ATOM 716 C CA . GLU A 1 89 ? 12.237 9.244 0.585 1.00 74.94 89 GLU A CA 1
ATOM 717 C C . GLU A 1 89 ? 12.883 8.646 -0.675 1.00 74.94 89 GLU A C 1
ATOM 719 O O . GLU A 1 89 ? 13.947 8.015 -0.639 1.00 74.94 89 GLU A O 1
ATOM 724 N N . ARG A 1 90 ? 12.254 8.911 -1.828 1.00 76.62 90 ARG A N 1
ATOM 725 C CA . ARG A 1 90 ? 12.739 8.549 -3.170 1.00 76.62 90 ARG A CA 1
ATOM 726 C C . ARG A 1 90 ? 13.101 7.059 -3.271 1.00 76.62 90 ARG A C 1
ATOM 728 O O . ARG A 1 90 ? 12.251 6.186 -3.143 1.00 76.62 90 ARG A O 1
ATOM 735 N N . ASN A 1 91 ? 14.379 6.770 -3.486 1.00 74.19 91 ASN A N 1
ATOM 736 C CA . ASN A 1 91 ? 14.915 5.439 -3.748 1.00 74.19 91 ASN A CA 1
ATOM 737 C C . ASN A 1 91 ? 14.999 4.588 -2.469 1.00 74.19 91 ASN A C 1
ATOM 739 O O . ASN A 1 91 ? 15.340 3.412 -2.541 1.00 74.19 91 ASN A O 1
ATOM 743 N N . LYS A 1 92 ? 14.744 5.193 -1.300 1.00 80.31 92 LYS A N 1
ATOM 744 C CA . LYS A 1 92 ? 14.796 4.553 0.018 1.00 80.31 92 LYS A CA 1
ATOM 745 C C . LYS A 1 92 ? 13.408 4.339 0.619 1.00 80.31 92 LYS A C 1
ATOM 747 O O . LYS A 1 92 ? 13.316 4.041 1.803 1.00 80.31 92 LYS A O 1
ATOM 752 N N . THR A 1 93 ? 12.338 4.509 -0.161 1.00 85.12 93 THR A N 1
ATOM 753 C CA . THR A 1 93 ? 10.987 4.259 0.341 1.00 85.12 93 THR A CA 1
ATOM 754 C C . THR A 1 93 ? 10.808 2.780 0.681 1.00 85.12 93 THR A C 1
ATOM 756 O O . THR A 1 93 ? 10.911 1.900 -0.173 1.00 85.12 93 THR A O 1
ATOM 759 N N . VAL A 1 94 ? 10.499 2.533 1.947 1.00 88.25 94 VAL A N 1
ATOM 760 C CA . VAL A 1 94 ? 10.188 1.236 2.537 1.00 88.25 94 VAL A CA 1
ATOM 761 C C . VAL A 1 94 ? 8.778 1.306 3.107 1.00 88.25 94 VAL A C 1
ATOM 763 O O . VAL A 1 94 ? 8.394 2.302 3.721 1.00 88.25 94 VAL A O 1
ATOM 766 N N . TYR A 1 95 ? 8.021 0.232 2.907 1.00 91.75 95 TYR A N 1
ATOM 767 C CA . TYR A 1 95 ? 6.716 0.045 3.524 1.00 91.75 95 TYR A CA 1
ATOM 768 C C . TYR A 1 95 ? 6.813 -1.080 4.545 1.00 91.75 95 TYR A C 1
ATOM 770 O O . TYR A 1 95 ? 7.379 -2.139 4.247 1.00 91.75 95 TYR A O 1
ATOM 778 N N . LYS A 1 96 ? 6.262 -0.830 5.729 1.00 93.12 96 LYS A N 1
ATOM 779 C CA . LYS A 1 96 ? 6.006 -1.847 6.744 1.00 93.12 96 LYS A CA 1
ATOM 780 C C . LYS A 1 96 ? 4.506 -2.054 6.843 1.00 93.12 96 LYS A C 1
ATOM 782 O O . LYS A 1 96 ? 3.764 -1.075 6.809 1.00 93.12 96 LYS A O 1
ATOM 787 N N . VAL A 1 97 ? 4.095 -3.310 6.919 1.00 94.81 97 VAL A N 1
ATOM 788 C CA . VAL A 1 97 ? 2.688 -3.690 7.013 1.00 94.81 97 VAL A CA 1
ATOM 789 C C . VAL A 1 97 ? 2.518 -4.594 8.220 1.00 94.81 97 VAL A C 1
ATOM 791 O O . VAL A 1 97 ? 3.204 -5.610 8.329 1.00 94.81 97 VAL A O 1
ATOM 794 N N . GLU A 1 98 ? 1.621 -4.211 9.117 1.00 95.25 98 GLU A N 1
ATOM 795 C CA . GLU A 1 98 ? 1.322 -4.934 10.352 1.00 95.25 98 GLU A CA 1
ATOM 796 C C . GLU A 1 98 ? -0.184 -5.185 10.436 1.00 95.25 98 GLU A C 1
ATOM 798 O O . GLU A 1 98 ? -0.972 -4.378 9.949 1.00 95.25 98 GLU A O 1
ATOM 803 N N . LYS A 1 99 ? -0.596 -6.316 11.013 1.00 93.56 99 LYS A N 1
ATOM 804 C CA . LYS A 1 99 ? -2.017 -6.625 11.208 1.00 93.56 99 LYS A CA 1
ATOM 805 C C . LYS A 1 99 ? -2.535 -5.891 12.442 1.00 93.56 99 LYS A C 1
ATOM 807 O O . LYS A 1 99 ? -1.865 -5.892 13.472 1.00 93.56 99 LYS A O 1
ATOM 812 N N . VAL A 1 100 ? -3.721 -5.305 12.332 1.00 92.06 100 VAL A N 1
ATOM 813 C CA . VAL A 1 100 ? -4.434 -4.670 13.443 1.00 92.06 100 VAL A CA 1
ATOM 814 C C . VAL A 1 100 ? -5.491 -5.649 13.941 1.00 92.06 100 VAL A C 1
ATOM 816 O O . VAL A 1 100 ? -6.299 -6.150 13.158 1.00 92.06 100 VAL A O 1
ATOM 819 N N . GLU A 1 101 ? -5.461 -5.959 15.235 1.00 76.25 101 GLU A N 1
ATOM 820 C CA . GLU A 1 101 ? -6.539 -6.700 15.890 1.00 76.25 101 GLU A CA 1
ATOM 821 C C . GLU A 1 101 ? -7.672 -5.714 16.206 1.00 76.25 101 GLU A C 1
ATOM 823 O O . GLU A 1 101 ? -7.452 -4.735 16.921 1.00 76.25 101 GLU A O 1
ATOM 828 N N . ILE A 1 102 ? -8.852 -5.946 15.623 1.00 59.31 102 ILE A N 1
ATOM 829 C CA . ILE A 1 102 ? -10.095 -5.202 15.891 1.00 59.31 102 ILE A CA 1
ATOM 830 C C . ILE A 1 102 ? -10.983 -6.032 16.810 1.00 59.31 102 ILE A C 1
ATOM 832 O O . ILE A 1 102 ? -11.099 -7.251 16.546 1.00 59.31 102 ILE A O 1
#

Foldseek 3Di:
DDPVVVVVVCVVVVPALADDDDAQDKAKKAWADKDWDFDDDDPDTDTWIWTWIAGPNDTHIYTGDDPVVVVQPVVDDHGFIWIWHWHDDDPPTDIDIDTDDD

Mean predicted aligned error: 6.79 Å

Sequence (102 aa):
MEKSKQVLNDFIISKSQFFNIADGEEEEVKFLYAESVTTNFGSKSINSIRYHLEVKGKELCWDRTSRALAAQMRLFSEGDYLLIKRTGERNKTVYKVEKVEI